Protein AF-A0A212RVH3-F1 (afdb_monomer_lite)

Structure (mmCIF, N/CA/C/O backbone):
data_AF-A0A212RVH3-F1
#
_entry.id   AF-A0A212RVH3-F1
#
loop_
_atom_site.group_PDB
_atom_site.id
_atom_site.type_symbol
_atom_site.label_atom_id
_atom_site.label_alt_id
_atom_site.label_comp_id
_atom_site.label_asym_id
_atom_site.label_entity_id
_atom_site.label_seq_id
_atom_site.pdbx_PDB_ins_code
_atom_site.Cartn_x
_atom_site.Cartn_y
_atom_site.Cartn_z
_atom_site.occupancy
_atom_site.B_iso_or_equiv
_atom_site.auth_seq_id
_atom_site.auth_comp_id
_atom_site.auth_asym_id
_atom_site.auth_atom_id
_atom_site.pdbx_PDB_model_num
ATOM 1 N N . MET A 1 1 ? 30.593 -11.093 -38.825 1.00 57.09 1 MET A N 1
ATOM 2 C CA . 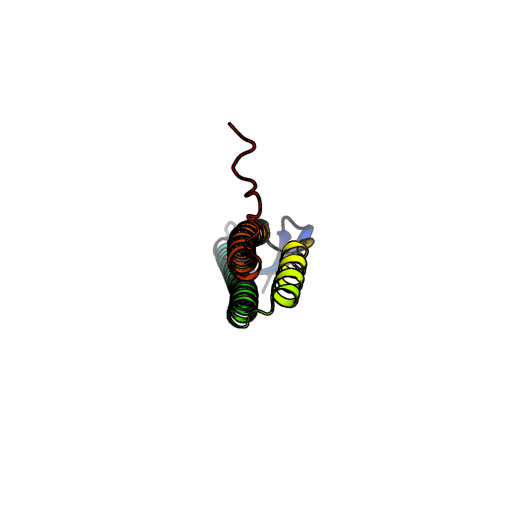MET A 1 1 ? 31.277 -11.050 -37.513 1.00 57.09 1 MET A CA 1
ATOM 3 C C . MET A 1 1 ? 30.392 -10.267 -36.543 1.00 57.09 1 MET A C 1
ATOM 5 O O . MET A 1 1 ? 30.009 -9.159 -36.891 1.00 57.09 1 MET A O 1
ATOM 9 N N . LEU A 1 2 ? 29.979 -10.844 -35.408 1.00 55.56 2 LEU A N 1
ATOM 10 C CA . LEU A 1 2 ? 29.212 -10.133 -34.368 1.00 55.56 2 LEU A CA 1
ATOM 11 C C . LEU A 1 2 ? 30.190 -9.314 -33.517 1.00 55.56 2 LEU A C 1
ATOM 13 O O . LEU A 1 2 ? 31.083 -9.888 -32.895 1.00 55.56 2 LEU A O 1
ATOM 17 N N . GLN A 1 3 ? 30.050 -7.990 -33.517 1.00 61.84 3 GLN A N 1
ATOM 18 C CA . GLN A 1 3 ? 30.810 -7.106 -32.630 1.00 61.84 3 GLN A CA 1
ATOM 19 C C . GLN A 1 3 ? 29.958 -6.786 -31.394 1.00 61.84 3 GLN A C 1
ATOM 21 O O . GLN A 1 3 ? 28.735 -6.911 -31.423 1.00 61.84 3 GLN A O 1
ATOM 26 N N . HIS A 1 4 ? 30.599 -6.427 -30.283 1.00 61.25 4 HIS A N 1
ATOM 27 C CA . HIS A 1 4 ? 29.904 -6.081 -29.043 1.00 61.25 4 HIS A CA 1
ATOM 28 C C . HIS A 1 4 ? 30.168 -4.618 -28.708 1.00 61.25 4 HIS A C 1
ATOM 30 O O . HIS A 1 4 ? 31.311 -4.170 -28.792 1.00 61.25 4 HIS A O 1
ATOM 36 N N . VAL A 1 5 ? 29.119 -3.896 -28.320 1.00 63.97 5 VAL A N 1
ATOM 37 C CA . VAL A 1 5 ? 29.215 -2.535 -27.784 1.00 63.97 5 VAL A CA 1
ATOM 38 C C . VAL A 1 5 ? 29.050 -2.619 -26.271 1.00 63.97 5 VAL A C 1
ATOM 40 O O . VAL A 1 5 ? 28.173 -3.331 -25.779 1.00 63.97 5 VAL A O 1
ATOM 43 N N . PHE A 1 6 ? 29.912 -1.917 -25.541 1.00 63.47 6 PHE A N 1
ATOM 44 C CA . PHE A 1 6 ? 29.831 -1.797 -24.090 1.00 63.47 6 PHE A CA 1
ATOM 45 C C . PHE A 1 6 ? 29.254 -0.426 -23.751 1.00 63.47 6 PHE A C 1
ATOM 47 O O . PHE A 1 6 ? 29.796 0.591 -24.181 1.00 63.47 6 PHE A O 1
ATOM 54 N N . LEU A 1 7 ? 28.156 -0.400 -23.000 1.00 66.88 7 LEU A N 1
ATOM 55 C CA . LEU A 1 7 ? 27.551 0.834 -22.502 1.00 66.88 7 LEU A CA 1
ATOM 56 C C . LEU A 1 7 ? 27.539 0.814 -20.983 1.00 66.88 7 LEU A C 1
ATOM 58 O O . LEU A 1 7 ? 27.083 -0.147 -20.369 1.00 66.88 7 LEU A O 1
ATOM 62 N N . THR A 1 8 ? 28.013 1.894 -20.381 1.00 54.62 8 THR A N 1
ATOM 63 C CA . THR A 1 8 ? 27.841 2.165 -18.957 1.00 54.62 8 THR A CA 1
ATOM 64 C C . THR A 1 8 ? 26.453 2.751 -18.731 1.00 54.62 8 THR A C 1
ATOM 66 O O . THR A 1 8 ? 26.141 3.851 -19.186 1.00 54.62 8 THR A O 1
ATOM 69 N N . GLU A 1 9 ? 25.597 2.016 -18.028 1.00 59.12 9 GLU A N 1
ATOM 70 C CA . GLU A 1 9 ? 24.309 2.535 -17.575 1.00 59.12 9 GLU A CA 1
ATOM 71 C C . GLU A 1 9 ? 24.510 3.528 -16.415 1.00 59.12 9 GLU A C 1
ATOM 73 O O . GLU A 1 9 ? 25.526 3.495 -15.718 1.00 59.12 9 GLU A O 1
ATOM 78 N N . ARG A 1 10 ? 23.518 4.394 -16.145 1.00 51.88 10 ARG A N 1
ATOM 79 C CA . ARG A 1 10 ? 23.564 5.379 -15.037 1.00 51.88 10 ARG A CA 1
ATOM 80 C C . ARG A 1 10 ? 23.833 4.761 -13.654 1.00 51.88 10 ARG A C 1
ATOM 82 O O . ARG A 1 10 ? 24.252 5.476 -12.755 1.00 51.88 10 ARG A O 1
ATOM 89 N N . ALA A 1 11 ? 23.611 3.457 -13.491 1.00 51.94 11 ALA A N 1
ATOM 90 C CA . ALA A 1 11 ? 23.893 2.703 -12.271 1.00 51.94 11 ALA A CA 1
ATOM 91 C C . ALA A 1 11 ? 25.327 2.125 -12.205 1.00 51.94 11 ALA A C 1
ATOM 93 O O . ALA A 1 11 ? 25.600 1.272 -11.366 1.00 51.94 11 ALA A O 1
ATOM 94 N N . GLY A 1 12 ? 26.230 2.505 -13.118 1.00 50.00 12 GLY A N 1
ATOM 95 C CA . GLY A 1 12 ? 27.613 2.006 -13.166 1.00 50.00 12 GLY A CA 1
ATOM 96 C C . GLY A 1 12 ? 27.761 0.575 -13.700 1.00 50.00 12 GLY A C 1
ATOM 97 O O . GLY A 1 12 ? 28.876 0.072 -13.816 1.00 50.00 12 GLY A O 1
ATOM 98 N N . LYS A 1 13 ? 26.655 -0.087 -14.063 1.00 56.12 13 LYS A N 1
ATOM 99 C CA . LYS A 1 13 ? 26.665 -1.416 -14.685 1.00 56.12 13 LYS A CA 1
ATOM 100 C C . LYS A 1 13 ? 27.057 -1.300 -16.160 1.00 56.12 13 LYS A C 1
ATOM 102 O O . LYS A 1 13 ? 26.492 -0.489 -16.892 1.00 56.12 13 LYS A O 1
ATOM 107 N N . VAL A 1 14 ? 28.019 -2.117 -16.591 1.00 58.31 14 VAL A N 1
ATOM 108 C CA . VAL A 1 14 ? 28.428 -2.218 -17.999 1.00 58.31 14 VAL A CA 1
ATOM 109 C C . VAL A 1 14 ? 27.562 -3.271 -18.688 1.00 58.31 14 VAL A C 1
ATOM 111 O O . VAL A 1 14 ? 27.674 -4.460 -18.392 1.00 58.31 14 VAL A O 1
ATOM 114 N N . ALA A 1 15 ? 26.706 -2.844 -19.612 1.00 63.44 15 ALA A N 1
ATOM 115 C CA . ALA A 1 15 ? 25.896 -3.730 -20.438 1.00 63.44 15 ALA A CA 1
ATOM 116 C C . ALA A 1 15 ? 26.651 -4.098 -21.723 1.00 63.44 15 ALA A C 1
ATOM 118 O O . ALA A 1 15 ? 27.179 -3.227 -22.421 1.00 63.44 15 ALA A O 1
ATOM 119 N N . ARG A 1 16 ? 26.696 -5.397 -22.042 1.00 69.56 16 ARG A N 1
ATOM 120 C CA . ARG A 1 16 ? 27.276 -5.925 -23.283 1.00 69.56 16 ARG A CA 1
ATOM 121 C C . ARG A 1 16 ? 26.162 -6.160 -24.295 1.00 69.56 16 ARG A C 1
ATOM 123 O O . ARG A 1 16 ? 25.341 -7.052 -24.105 1.00 69.56 16 ARG A O 1
ATOM 130 N N . ILE A 1 17 ? 26.169 -5.399 -25.383 1.00 67.69 17 ILE A N 1
ATOM 131 C CA . ILE A 1 17 ? 25.107 -5.439 -26.390 1.00 67.69 17 ILE A CA 1
ATOM 132 C C . ILE A 1 17 ? 25.670 -6.038 -27.681 1.00 67.69 17 ILE A C 1
ATOM 134 O O . ILE A 1 17 ? 26.636 -5.496 -28.232 1.00 67.69 17 ILE A O 1
ATOM 138 N N . PRO A 1 18 ? 25.122 -7.162 -28.173 1.00 62.59 18 PRO A N 1
ATOM 139 C CA . PRO A 1 18 ? 25.506 -7.702 -29.469 1.00 62.59 18 PRO A CA 1
A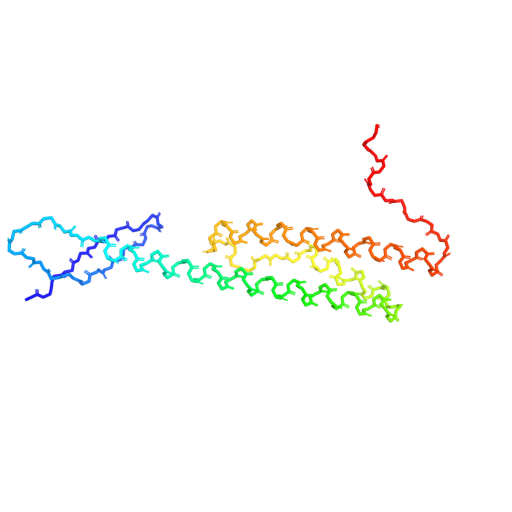TOM 140 C C . PRO A 1 18 ? 25.001 -6.773 -30.583 1.00 62.59 18 PRO A C 1
ATOM 142 O O . PRO A 1 18 ? 23.812 -6.474 -30.655 1.00 62.59 18 PRO A O 1
ATOM 145 N N . TYR A 1 19 ? 25.896 -6.321 -31.464 1.00 64.69 19 TYR A N 1
ATOM 146 C CA . TYR A 1 19 ? 25.571 -5.401 -32.557 1.00 64.69 19 TYR A CA 1
ATOM 147 C C . TYR A 1 19 ? 26.179 -5.876 -33.885 1.00 64.69 19 TYR A C 1
ATOM 149 O O . TYR A 1 19 ? 27.320 -6.347 -33.951 1.00 64.69 19 TYR A O 1
ATOM 157 N N . LYS A 1 20 ? 25.415 -5.752 -34.977 1.00 59.41 20 LYS A N 1
ATOM 158 C CA . LYS A 1 20 ? 25.898 -5.993 -36.346 1.00 59.41 20 LYS A CA 1
ATOM 159 C C . LYS A 1 20 ? 26.117 -4.640 -37.022 1.00 59.41 20 LYS A C 1
ATOM 161 O O . LYS A 1 20 ? 25.157 -3.937 -37.310 1.00 59.41 20 LYS A O 1
ATOM 166 N N . ARG A 1 21 ? 27.381 -4.272 -37.251 1.00 57.66 21 ARG A N 1
ATOM 167 C CA . ARG A 1 21 ? 27.759 -2.965 -37.809 1.00 57.66 21 ARG A CA 1
ATOM 168 C C . ARG A 1 21 ? 27.555 -2.917 -39.337 1.00 57.66 21 ARG A C 1
ATOM 170 O O . ARG A 1 21 ? 28.063 -3.817 -40.009 1.00 57.66 21 ARG A O 1
ATOM 177 N N . PRO A 1 22 ? 26.891 -1.888 -39.898 1.00 58.25 22 PRO A N 1
ATOM 178 C CA . PRO A 1 22 ? 27.001 -1.551 -41.320 1.00 58.25 22 PRO A CA 1
ATOM 179 C C . PRO A 1 22 ? 28.387 -0.961 -41.637 1.00 58.25 22 PRO A C 1
ATOM 181 O O . PRO A 1 22 ? 29.024 -0.380 -40.760 1.00 58.25 22 PRO A O 1
ATOM 184 N N . ALA A 1 23 ? 28.858 -1.109 -42.880 1.00 56.97 23 ALA A N 1
ATOM 185 C CA . ALA A 1 23 ? 30.221 -0.743 -43.295 1.00 56.97 23 ALA A CA 1
ATOM 186 C C . ALA A 1 23 ? 30.574 0.740 -43.056 1.00 56.97 23 ALA A C 1
ATOM 188 O O . ALA A 1 23 ? 31.718 1.051 -42.739 1.00 56.97 23 ALA A O 1
ATOM 189 N N . GLU A 1 24 ? 29.586 1.632 -43.096 1.00 63.19 24 GLU A N 1
ATOM 190 C CA . GLU A 1 24 ? 29.712 3.045 -42.741 1.00 63.19 24 GLU A CA 1
ATOM 191 C C . GLU A 1 24 ? 28.422 3.475 -42.033 1.00 63.19 24 GLU A C 1
ATOM 193 O O . GLU A 1 24 ? 27.347 3.270 -42.592 1.00 63.19 24 GLU A O 1
ATOM 198 N N . SER A 1 25 ? 28.512 3.987 -40.794 1.00 58.12 25 SER A N 1
ATOM 199 C CA . SER A 1 25 ? 27.534 4.866 -40.099 1.00 58.12 25 SER A CA 1
ATOM 200 C C . SER A 1 25 ? 27.560 4.729 -38.565 1.00 58.12 25 SER A C 1
ATOM 202 O O . SER A 1 25 ? 28.122 3.791 -37.989 1.00 58.12 25 SER A O 1
ATOM 204 N N . VAL A 1 26 ? 26.974 5.748 -37.924 1.00 60.84 26 VAL A N 1
ATOM 205 C CA . VAL A 1 26 ? 26.673 5.897 -36.493 1.00 60.84 26 VAL A CA 1
ATOM 206 C C . VAL A 1 26 ? 25.945 4.660 -35.949 1.00 60.84 26 VAL A C 1
ATOM 208 O O . VAL A 1 26 ? 25.079 4.098 -36.611 1.00 60.84 26 VAL A O 1
ATOM 211 N N . ILE A 1 27 ? 26.293 4.233 -34.733 1.00 64.38 27 ILE A N 1
ATOM 212 C CA . ILE A 1 27 ? 25.618 3.122 -34.049 1.00 64.38 27 ILE A CA 1
ATOM 213 C C . ILE A 1 27 ? 24.238 3.607 -33.589 1.00 64.38 27 ILE A C 1
ATOM 215 O O . ILE A 1 27 ? 24.153 4.441 -32.688 1.00 64.38 27 ILE A O 1
ATOM 219 N N . ASP A 1 28 ? 23.170 3.077 -34.183 1.00 68.94 28 ASP A N 1
ATOM 220 C CA . ASP A 1 28 ? 21.803 3.345 -33.737 1.00 68.94 28 ASP A CA 1
ATOM 221 C C . ASP A 1 28 ? 21.403 2.362 -32.624 1.00 68.94 28 ASP A C 1
ATOM 223 O O . ASP A 1 28 ? 21.249 1.159 -32.841 1.00 68.94 28 ASP A O 1
ATOM 227 N N . LEU A 1 29 ? 21.268 2.888 -31.405 1.00 73.38 29 LEU A N 1
ATOM 228 C CA . LEU A 1 29 ? 20.868 2.151 -30.201 1.00 73.38 29 LEU A CA 1
ATOM 229 C C . LEU A 1 29 ? 19.415 2.442 -29.792 1.00 73.38 29 LEU A C 1
ATOM 231 O O . LEU A 1 29 ? 18.990 2.037 -28.708 1.00 73.38 29 LEU A O 1
ATOM 235 N N . SER A 1 30 ? 18.654 3.160 -30.622 1.00 76.75 30 SER A N 1
ATOM 236 C CA . SER A 1 30 ? 17.276 3.567 -30.323 1.00 76.75 30 SER A CA 1
ATOM 237 C C . SER A 1 30 ? 16.374 2.368 -30.024 1.00 76.75 30 SER A C 1
ATOM 239 O O . SER A 1 30 ? 15.641 2.384 -29.034 1.00 76.75 30 SER A O 1
ATOM 241 N N . ALA A 1 31 ? 16.484 1.298 -30.815 1.00 76.31 31 ALA A N 1
ATOM 242 C CA . ALA A 1 31 ? 15.737 0.060 -30.621 1.00 76.31 31 ALA A CA 1
ATOM 243 C C . ALA A 1 31 ? 16.067 -0.612 -29.275 1.00 76.31 31 ALA A C 1
ATOM 245 O O . ALA A 1 31 ? 15.153 -0.950 -28.526 1.00 76.31 31 ALA A O 1
ATOM 246 N N . TYR A 1 32 ? 17.356 -0.714 -28.923 1.00 74.62 32 TYR A N 1
ATOM 247 C CA . TYR A 1 32 ? 17.802 -1.282 -27.643 1.00 74.62 32 TYR A CA 1
ATOM 248 C C . TYR A 1 32 ? 17.254 -0.489 -26.451 1.00 74.62 32 TYR A C 1
ATOM 250 O O . TYR A 1 32 ? 16.685 -1.059 -25.520 1.00 74.62 32 TYR A O 1
ATOM 258 N N . TRP A 1 33 ? 17.375 0.842 -26.484 1.00 77.69 33 TRP A N 1
ATOM 259 C CA . TRP A 1 33 ? 16.867 1.683 -25.401 1.00 77.69 33 TRP A CA 1
ATOM 260 C C . TRP A 1 33 ? 15.344 1.665 -25.312 1.00 77.69 33 TRP A C 1
ATOM 262 O O . TRP A 1 33 ? 14.809 1.699 -24.206 1.00 77.69 33 TRP A O 1
ATOM 272 N N . THR A 1 34 ? 14.650 1.572 -26.445 1.00 80.31 34 THR A N 1
ATOM 273 C CA . THR A 1 34 ? 13.186 1.478 -26.490 1.00 80.31 34 THR A CA 1
ATOM 274 C C . THR A 1 34 ? 12.707 0.167 -25.871 1.00 80.31 34 THR A C 1
ATOM 276 O O . THR A 1 34 ? 11.813 0.179 -25.024 1.00 80.31 34 THR A O 1
ATOM 279 N N . GLU A 1 35 ? 13.331 -0.958 -26.227 1.00 79.31 35 GLU A N 1
ATOM 280 C CA . GLU A 1 35 ? 13.033 -2.263 -25.635 1.00 79.31 35 GLU A CA 1
ATOM 281 C C . GLU A 1 35 ? 13.312 -2.267 -24.126 1.00 79.31 35 GLU A C 1
ATOM 283 O O . GLU A 1 35 ? 12.448 -2.653 -23.332 1.00 79.31 35 GLU A O 1
ATOM 288 N N . ARG A 1 36 ? 14.468 -1.734 -23.712 1.00 79.69 36 ARG A N 1
ATOM 289 C CA . ARG A 1 36 ? 14.849 -1.651 -22.298 1.00 79.69 36 ARG A CA 1
ATOM 290 C C . ARG A 1 36 ? 13.913 -0.749 -21.494 1.00 79.69 36 ARG A C 1
ATOM 292 O O . ARG A 1 36 ? 13.506 -1.104 -20.390 1.00 79.69 36 ARG A O 1
ATOM 299 N N . GLN A 1 37 ? 13.518 0.402 -22.040 1.00 80.31 37 GLN A N 1
ATOM 300 C CA . GLN A 1 37 ? 12.519 1.271 -21.412 1.00 80.31 37 GLN A CA 1
ATOM 301 C C . GLN A 1 37 ? 11.159 0.578 -21.297 1.00 80.31 37 GLN A C 1
ATOM 303 O O . GLN A 1 37 ? 10.493 0.715 -20.269 1.00 80.31 37 GLN A O 1
ATOM 308 N N . ALA A 1 38 ? 10.741 -0.177 -22.316 1.00 83.56 38 ALA A N 1
ATOM 309 C CA . ALA A 1 38 ? 9.495 -0.933 -22.279 1.00 83.56 38 ALA A CA 1
ATOM 310 C C . ALA A 1 38 ? 9.521 -2.034 -21.206 1.00 83.56 38 ALA A C 1
ATOM 312 O O . ALA A 1 38 ? 8.508 -2.267 -20.547 1.00 83.56 38 ALA A O 1
ATOM 313 N N . GLU A 1 39 ? 10.660 -2.697 -21.009 1.00 83.81 39 GLU A N 1
ATOM 314 C CA . GLU A 1 39 ? 10.859 -3.677 -19.939 1.00 83.81 39 GLU A CA 1
ATOM 315 C C . GLU A 1 39 ? 10.779 -3.024 -18.553 1.00 83.81 39 GLU A C 1
ATOM 317 O O . GLU A 1 39 ? 9.990 -3.459 -17.716 1.00 83.81 39 GLU A O 1
ATOM 322 N N . VAL A 1 40 ? 11.502 -1.919 -18.331 1.00 82.88 40 VAL A N 1
ATOM 323 C CA . VAL A 1 40 ? 11.455 -1.174 -17.060 1.00 82.88 40 VAL A CA 1
ATOM 324 C C . VAL A 1 40 ? 10.030 -0.711 -16.748 1.00 82.88 40 VAL A C 1
ATOM 326 O O . VAL A 1 40 ? 9.568 -0.875 -15.621 1.00 82.88 40 VAL A O 1
ATOM 329 N N . ARG A 1 41 ? 9.296 -0.188 -17.741 1.00 85.31 41 ARG A N 1
ATOM 330 C CA . ARG A 1 41 ? 7.887 0.209 -17.574 1.00 85.31 41 ARG A CA 1
ATOM 331 C C . ARG A 1 41 ? 7.000 -0.968 -17.173 1.00 85.31 41 ARG A C 1
ATOM 333 O O . ARG A 1 41 ? 6.173 -0.806 -16.281 1.00 85.31 41 ARG A O 1
ATOM 340 N N . ARG A 1 42 ? 7.182 -2.141 -17.790 1.00 87.94 42 ARG A N 1
ATOM 3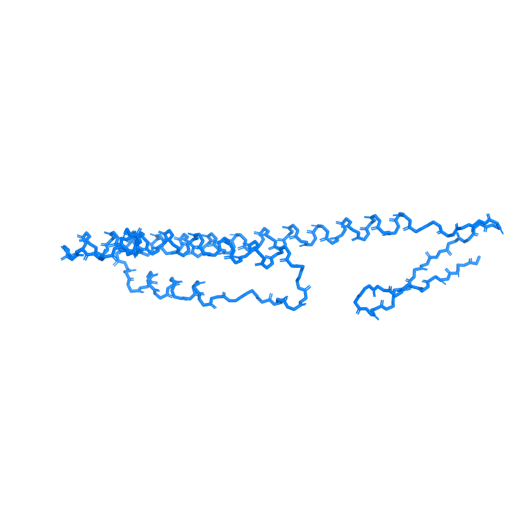41 C CA . ARG A 1 42 ? 6.441 -3.364 -17.436 1.00 87.94 42 ARG A CA 1
ATOM 342 C C . ARG A 1 42 ? 6.723 -3.797 -15.997 1.00 87.94 42 ARG A C 1
ATOM 344 O O . ARG A 1 42 ? 5.779 -4.085 -15.268 1.00 87.94 42 ARG A O 1
ATOM 351 N N . THR A 1 43 ? 7.985 -3.787 -15.575 1.00 86.69 43 THR A N 1
ATOM 352 C CA . THR A 1 43 ? 8.373 -4.127 -14.196 1.00 86.69 43 THR A CA 1
ATOM 353 C C . THR A 1 43 ? 7.801 -3.134 -13.188 1.00 86.69 43 THR A C 1
ATOM 355 O O . THR A 1 43 ? 7.227 -3.540 -12.184 1.00 86.69 43 THR A O 1
ATOM 358 N N . VAL A 1 44 ? 7.885 -1.830 -13.470 1.00 86.38 44 VAL A N 1
ATOM 359 C CA . VAL A 1 44 ? 7.299 -0.786 -12.615 1.00 86.38 44 VAL A CA 1
ATOM 360 C C . VAL A 1 44 ? 5.786 -0.957 -12.492 1.00 86.38 44 VAL A C 1
ATOM 362 O O . VAL A 1 44 ? 5.267 -0.921 -11.380 1.00 86.38 44 VAL A O 1
ATOM 365 N N . ALA A 1 45 ? 5.084 -1.172 -13.607 1.00 86.81 45 ALA A N 1
ATOM 366 C CA . ALA A 1 45 ? 3.637 -1.361 -13.603 1.00 86.81 45 ALA A CA 1
ATOM 367 C C . ALA A 1 45 ? 3.222 -2.596 -12.791 1.00 86.81 45 ALA A C 1
ATOM 369 O O . ALA A 1 45 ? 2.287 -2.511 -11.998 1.00 86.81 45 ALA A O 1
ATOM 370 N N . ARG A 1 46 ? 3.948 -3.713 -12.940 1.00 89.12 46 ARG A N 1
ATOM 371 C CA . ARG A 1 46 ? 3.720 -4.927 -12.148 1.00 89.12 46 ARG A CA 1
ATOM 372 C C . ARG A 1 46 ? 3.922 -4.667 -10.659 1.00 89.12 46 ARG A C 1
ATOM 374 O O . ARG A 1 46 ? 3.020 -4.936 -9.883 1.00 89.12 46 ARG A O 1
ATOM 381 N N . ASN A 1 47 ? 5.045 -4.062 -10.276 1.00 87.50 47 ASN A N 1
ATOM 382 C CA . ASN A 1 47 ? 5.319 -3.771 -8.869 1.00 87.50 47 ASN A CA 1
ATOM 383 C C . ASN A 1 47 ? 4.243 -2.865 -8.258 1.00 87.50 47 ASN A C 1
ATOM 385 O O . ASN A 1 47 ? 3.805 -3.110 -7.142 1.00 87.50 47 ASN A O 1
ATOM 389 N N . ILE A 1 48 ? 3.793 -1.836 -8.985 1.00 88.19 48 ILE A N 1
ATOM 390 C CA . ILE A 1 48 ? 2.694 -0.975 -8.524 1.00 88.19 48 ILE A CA 1
ATOM 391 C C . ILE A 1 48 ? 1.420 -1.799 -8.320 1.00 88.19 48 ILE A C 1
ATOM 393 O O . ILE A 1 48 ? 0.770 -1.655 -7.290 1.00 88.19 48 ILE A O 1
ATOM 397 N N . HIS A 1 49 ? 1.082 -2.674 -9.267 1.00 89.94 49 HIS A N 1
ATOM 398 C CA . HIS A 1 49 ? -0.102 -3.522 -9.172 1.00 89.94 49 HIS A CA 1
ATOM 399 C C . HIS A 1 49 ? -0.051 -4.489 -7.979 1.00 89.94 49 HIS A C 1
ATOM 401 O O . HIS A 1 49 ? -1.019 -4.576 -7.221 1.00 89.94 49 HIS A O 1
ATOM 407 N N . ASP A 1 50 ? 1.077 -5.169 -7.777 1.00 87.81 50 ASP A N 1
ATOM 408 C CA . ASP A 1 50 ? 1.259 -6.133 -6.688 1.00 87.81 50 ASP A CA 1
ATOM 409 C C . ASP A 1 50 ? 1.168 -5.435 -5.323 1.00 87.81 50 ASP A C 1
ATOM 411 O O . ASP A 1 50 ? 0.458 -5.889 -4.426 1.00 87.81 50 ASP A O 1
ATOM 415 N N . ILE A 1 51 ? 1.815 -4.271 -5.192 1.00 86.50 51 ILE A N 1
ATOM 416 C CA . ILE A 1 51 ? 1.732 -3.423 -3.998 1.00 86.50 51 ILE A CA 1
ATOM 417 C C . ILE A 1 51 ? 0.292 -2.994 -3.728 1.00 86.50 51 ILE A C 1
ATOM 419 O O . ILE A 1 51 ? -0.174 -3.096 -2.596 1.00 86.50 51 ILE A O 1
ATOM 423 N N . SER A 1 52 ? -0.410 -2.489 -4.746 1.00 88.00 52 SER A N 1
ATOM 424 C CA . SER A 1 52 ? -1.803 -2.072 -4.594 1.00 88.00 52 SER A CA 1
ATOM 425 C C . SER A 1 52 ? -2.667 -3.234 -4.118 1.00 88.00 52 SER A C 1
ATOM 427 O O . SER A 1 52 ? -3.418 -3.068 -3.166 1.00 88.00 52 SER A O 1
ATOM 429 N N . THR A 1 53 ? -2.504 -4.418 -4.707 1.00 90.88 53 THR A N 1
ATOM 430 C CA . THR A 1 53 ? -3.260 -5.618 -4.324 1.00 90.88 53 THR A CA 1
ATOM 431 C C . THR A 1 53 ? -2.991 -6.024 -2.874 1.00 90.88 53 THR A C 1
ATOM 433 O O . THR A 1 53 ? -3.930 -6.301 -2.128 1.00 90.88 53 THR A O 1
ATOM 436 N N . ALA A 1 54 ? -1.727 -6.007 -2.444 1.00 88.44 54 ALA A N 1
ATOM 437 C CA . ALA A 1 54 ? -1.361 -6.309 -1.063 1.00 88.44 54 ALA A CA 1
ATOM 438 C C . ALA A 1 54 ? -1.983 -5.308 -0.075 1.00 88.44 54 ALA A C 1
ATOM 440 O O . ALA A 1 54 ? -2.594 -5.713 0.911 1.00 88.44 54 ALA A O 1
ATOM 441 N N . LEU A 1 55 ? -1.897 -4.007 -0.375 1.00 91.06 55 LEU A N 1
ATOM 442 C CA . LEU A 1 55 ? -2.476 -2.956 0.462 1.00 91.06 55 LEU A CA 1
ATOM 443 C C . LEU A 1 55 ? -4.011 -3.052 0.550 1.00 91.06 55 LEU A C 1
ATOM 445 O O . LEU A 1 55 ? -4.563 -2.879 1.637 1.00 91.06 55 LEU A O 1
ATOM 449 N N . GLU A 1 56 ? -4.704 -3.347 -0.556 1.00 92.44 56 GLU A N 1
ATOM 450 C CA . GLU A 1 56 ? -6.158 -3.576 -0.535 1.00 92.44 56 GLU A CA 1
ATOM 451 C C . GLU A 1 56 ? -6.525 -4.826 0.273 1.00 92.44 56 GLU A C 1
ATOM 453 O O . GLU A 1 56 ? -7.497 -4.810 1.020 1.00 92.44 56 GLU A O 1
ATOM 458 N N . THR A 1 57 ? -5.719 -5.887 0.201 1.00 92.12 57 THR A N 1
ATOM 459 C CA . THR A 1 57 ? -5.958 -7.102 0.994 1.00 92.12 57 THR A CA 1
ATOM 460 C C . THR A 1 57 ? -5.888 -6.801 2.493 1.00 92.12 57 THR A C 1
ATOM 462 O O . THR A 1 57 ? -6.761 -7.222 3.252 1.00 92.12 57 THR A O 1
ATOM 465 N N . THR A 1 58 ? -4.896 -6.019 2.934 1.00 91.06 58 THR A N 1
ATOM 466 C CA . THR A 1 58 ? -4.801 -5.579 4.336 1.00 91.06 58 THR A CA 1
ATOM 467 C C . THR A 1 58 ? -5.978 -4.683 4.730 1.00 91.06 58 THR A C 1
ATOM 469 O O . THR A 1 58 ? -6.541 -4.848 5.811 1.00 91.06 58 THR A O 1
ATOM 472 N N . ARG A 1 59 ? -6.401 -3.766 3.848 1.00 94.44 59 ARG A N 1
ATOM 473 C CA . ARG A 1 59 ? -7.593 -2.925 4.057 1.00 94.44 59 ARG A CA 1
ATOM 474 C C . ARG A 1 59 ? -8.848 -3.771 4.279 1.00 94.44 59 ARG A C 1
ATOM 476 O O . ARG A 1 59 ? -9.608 -3.512 5.211 1.00 94.44 59 ARG A O 1
ATOM 483 N N . ASP A 1 60 ? -9.063 -4.785 3.449 1.00 94.94 60 ASP A N 1
ATOM 484 C CA . ASP A 1 60 ? -10.231 -5.661 3.547 1.00 94.94 60 ASP A CA 1
ATOM 485 C C . ASP A 1 60 ? -10.184 -6.555 4.794 1.00 94.94 60 ASP A C 1
ATOM 487 O O . ASP A 1 60 ? -11.220 -6.784 5.426 1.00 94.94 60 ASP A O 1
ATOM 491 N N . ALA A 1 61 ? -8.993 -6.988 5.218 1.00 92.50 61 ALA A N 1
ATOM 492 C CA . ALA A 1 61 ? -8.810 -7.697 6.482 1.00 92.50 61 ALA A CA 1
ATOM 493 C C . ALA A 1 61 ? -9.215 -6.827 7.686 1.00 92.50 61 ALA A C 1
ATOM 495 O O . ALA A 1 61 ? -10.004 -7.272 8.520 1.00 92.50 61 ALA A O 1
ATOM 496 N N . ILE A 1 62 ? -8.766 -5.565 7.733 1.00 93.69 62 ILE A N 1
ATOM 497 C CA . ILE A 1 62 ? -9.146 -4.614 8.793 1.00 93.69 62 ILE A CA 1
ATOM 498 C C . ILE A 1 62 ? -10.662 -4.390 8.795 1.00 93.69 62 ILE A C 1
ATOM 500 O O . ILE A 1 62 ? -11.304 -4.456 9.842 1.00 93.69 62 ILE A O 1
ATOM 504 N N . ARG A 1 63 ? -11.270 -4.179 7.622 1.00 95.12 63 ARG A N 1
ATOM 505 C CA . ARG A 1 63 ? -12.729 -4.023 7.498 1.00 95.12 63 ARG A CA 1
ATOM 506 C C . ARG A 1 63 ? -13.492 -5.234 8.017 1.00 95.12 63 ARG A C 1
ATOM 508 O O . ARG A 1 63 ? -14.508 -5.071 8.689 1.00 95.12 63 ARG A O 1
ATOM 515 N N . THR A 1 64 ? -13.000 -6.429 7.714 1.00 96.12 64 THR A N 1
ATOM 516 C CA . THR A 1 64 ? -13.595 -7.686 8.172 1.00 96.12 64 THR A CA 1
ATOM 517 C C . THR A 1 64 ? -13.495 -7.807 9.692 1.00 96.12 64 THR A C 1
ATOM 519 O O . THR A 1 64 ? -14.501 -8.082 10.343 1.00 96.12 64 THR A O 1
ATOM 522 N N . ALA A 1 65 ? -12.331 -7.509 10.278 1.00 93.69 65 ALA A N 1
ATOM 523 C CA . ALA A 1 65 ? -12.147 -7.489 11.730 1.00 93.69 65 ALA A CA 1
ATOM 524 C C . ALA A 1 65 ? -13.113 -6.502 12.414 1.00 93.69 65 ALA A C 1
ATOM 526 O O . ALA A 1 65 ? -13.840 -6.880 13.335 1.00 93.69 65 ALA A O 1
ATOM 527 N N . VAL A 1 66 ? -13.231 -5.276 11.889 1.00 94.44 66 VAL A N 1
ATOM 528 C CA . VAL A 1 66 ? -14.192 -4.276 12.385 1.00 94.44 66 VAL A CA 1
ATOM 529 C C . VAL A 1 66 ? -15.638 -4.775 12.281 1.00 94.44 66 VAL A C 1
ATOM 531 O O . VAL A 1 66 ? -16.399 -4.647 13.241 1.00 94.44 66 VAL A O 1
ATOM 534 N N . ALA A 1 67 ? -16.028 -5.385 11.157 1.00 93.62 67 ALA A N 1
ATOM 535 C CA . ALA A 1 67 ? -17.376 -5.930 10.971 1.00 93.62 67 ALA A CA 1
ATOM 536 C C . ALA A 1 67 ? -17.708 -7.042 11.983 1.00 93.62 67 ALA A C 1
ATOM 538 O O . ALA A 1 67 ? -18.851 -7.153 12.432 1.00 93.62 67 ALA A O 1
ATOM 539 N N . HIS A 1 68 ? -16.705 -7.823 12.388 1.00 95.19 68 HIS A N 1
ATOM 540 C CA . HIS A 1 68 ? -16.819 -8.851 13.423 1.00 95.19 68 HIS A CA 1
ATOM 541 C C . HIS A 1 68 ? -16.604 -8.332 14.854 1.00 95.19 68 HIS A C 1
ATOM 543 O O . HIS A 1 68 ? -16.644 -9.128 15.789 1.00 95.19 68 HIS A O 1
ATOM 549 N N . ARG A 1 69 ? -16.454 -7.012 15.046 1.00 91.75 69 ARG A N 1
ATOM 550 C CA . ARG A 1 69 ? -16.206 -6.351 16.345 1.00 91.75 69 ARG A CA 1
ATOM 551 C C . ARG A 1 69 ? -14.895 -6.769 17.023 1.00 91.75 69 ARG A C 1
ATOM 553 O O . ARG A 1 69 ? -14.769 -6.681 18.242 1.00 91.75 69 ARG A O 1
ATOM 560 N N . LEU A 1 70 ? -13.925 -7.188 16.221 1.00 94.62 70 LEU A N 1
ATOM 561 C CA . LEU A 1 70 ? -12.563 -7.528 16.620 1.00 94.62 70 LEU A CA 1
ATOM 562 C C . LEU A 1 70 ? -11.690 -6.269 16.505 1.00 94.62 70 LEU A C 1
ATOM 564 O O . LEU A 1 70 ? -10.965 -6.078 15.528 1.00 94.62 70 LEU A O 1
ATOM 568 N N . LEU A 1 71 ? -11.883 -5.321 17.432 1.00 91.38 71 LEU A N 1
ATOM 569 C CA . LEU A 1 71 ? -11.241 -4.001 17.357 1.00 91.38 71 LEU A CA 1
ATOM 570 C C . LEU A 1 71 ? -9.746 -4.038 17.689 1.00 91.38 71 LEU A C 1
ATOM 572 O O . LEU A 1 71 ? -8.998 -3.249 17.119 1.00 91.38 71 LEU A O 1
ATOM 576 N N . GLU A 1 72 ? -9.316 -4.931 18.579 1.00 91.38 72 GLU A N 1
ATOM 577 C CA . GLU A 1 72 ? -7.897 -5.084 18.925 1.00 91.38 72 GLU A CA 1
ATOM 578 C C . GLU A 1 72 ? -7.119 -5.613 17.717 1.00 91.38 72 GLU A C 1
ATOM 580 O O . GLU A 1 72 ? -6.140 -5.007 17.292 1.00 91.38 72 GLU A O 1
ATOM 585 N N . GLU A 1 73 ? -7.644 -6.641 17.053 1.00 92.06 73 GLU A N 1
ATOM 586 C CA . GLU A 1 73 ? -7.057 -7.215 15.844 1.00 92.06 73 GLU A CA 1
ATOM 587 C C . GLU A 1 73 ? -7.047 -6.218 14.677 1.00 92.06 73 GLU A C 1
ATOM 589 O O . GLU A 1 73 ? -6.101 -6.170 13.888 1.00 92.06 73 GLU A O 1
ATOM 594 N N . ALA A 1 74 ? -8.091 -5.390 14.564 1.00 92.75 74 ALA A N 1
ATOM 595 C CA . ALA A 1 74 ? -8.141 -4.320 13.575 1.00 92.75 74 ALA A CA 1
ATOM 596 C C . ALA A 1 74 ? -7.062 -3.250 13.827 1.00 92.75 74 ALA A C 1
ATOM 598 O O . ALA A 1 74 ? -6.469 -2.742 12.871 1.00 92.75 74 ALA A O 1
ATOM 599 N N . LEU A 1 75 ? -6.800 -2.909 15.094 1.00 92.44 75 LEU A N 1
ATOM 600 C CA . LEU A 1 75 ? -5.761 -1.955 15.486 1.00 92.44 75 LEU A CA 1
ATOM 601 C C . LEU A 1 75 ? -4.356 -2.512 15.259 1.00 92.44 75 LEU A C 1
ATOM 603 O O . LEU A 1 75 ? -3.523 -1.801 14.697 1.00 92.44 75 LEU A O 1
ATOM 607 N N . ASP A 1 76 ? -4.113 -3.772 15.615 1.00 92.38 76 ASP A N 1
ATOM 608 C CA . ASP A 1 76 ? -2.833 -4.443 15.372 1.00 92.38 76 ASP A CA 1
ATOM 609 C C . ASP A 1 76 ? -2.509 -4.471 13.872 1.00 92.38 76 ASP A C 1
ATOM 611 O O . ASP A 1 76 ? -1.419 -4.079 13.447 1.00 92.38 76 ASP A O 1
ATOM 615 N N . ALA A 1 77 ? -3.492 -4.834 13.041 1.00 92.06 77 ALA A N 1
ATOM 616 C CA . ALA A 1 77 ? -3.344 -4.824 11.589 1.00 92.06 77 ALA A CA 1
ATOM 617 C C . ALA A 1 77 ? -3.108 -3.407 11.027 1.00 92.06 77 ALA A C 1
ATOM 619 O O . ALA A 1 77 ? -2.330 -3.224 10.085 1.00 92.06 77 ALA A O 1
ATOM 620 N N . LEU A 1 78 ? -3.747 -2.380 11.600 1.00 93.69 78 LEU A N 1
ATOM 621 C CA . LEU A 1 78 ? -3.513 -0.985 11.221 1.00 93.69 78 LEU A CA 1
ATOM 622 C C . LEU A 1 78 ? -2.104 -0.508 11.611 1.00 93.69 78 LEU A C 1
ATOM 624 O O . LEU A 1 78 ? -1.457 0.223 10.849 1.00 93.69 78 LEU A O 1
ATOM 628 N N . GLU A 1 79 ? -1.614 -0.906 12.783 1.00 92.75 79 GLU A N 1
ATOM 629 C CA . GLU A 1 79 ? -0.261 -0.595 13.233 1.00 92.75 79 GLU A CA 1
ATOM 630 C C . GLU A 1 79 ? 0.783 -1.266 12.333 1.00 92.75 79 GLU A C 1
ATOM 632 O O . GLU A 1 79 ? 1.731 -0.607 11.884 1.00 92.75 79 GLU A O 1
ATOM 637 N N . GLU A 1 80 ? 0.576 -2.539 11.994 1.00 90.81 80 GLU A N 1
ATOM 638 C CA . GLU A 1 80 ? 1.423 -3.265 11.051 1.00 90.81 80 GLU A CA 1
ATOM 639 C C . GLU A 1 80 ? 1.434 -2.578 9.680 1.00 90.81 80 GLU A C 1
ATOM 641 O O . GLU A 1 80 ? 2.507 -2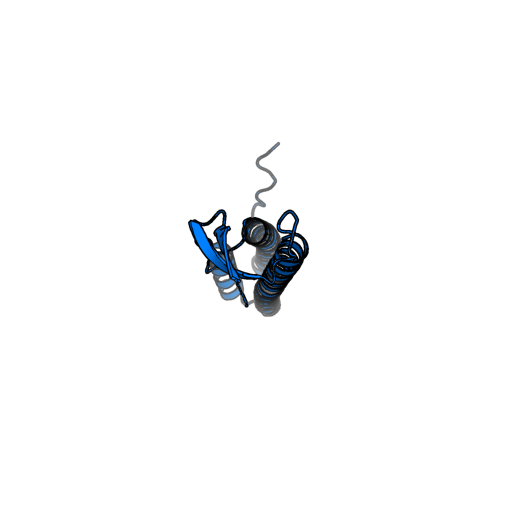.296 9.141 1.00 90.81 80 GLU A O 1
ATOM 646 N N . LEU A 1 81 ? 0.265 -2.203 9.148 1.00 90.31 81 LEU A N 1
ATOM 647 C CA . LEU A 1 81 ? 0.156 -1.472 7.884 1.00 90.31 81 LEU A CA 1
ATOM 648 C C . LEU A 1 81 ? 0.917 -0.138 7.919 1.00 90.31 81 LEU A C 1
ATOM 650 O O . LEU A 1 81 ? 1.573 0.237 6.945 1.00 90.31 81 LEU A O 1
ATOM 654 N N . THR A 1 82 ? 0.861 0.580 9.040 1.00 90.12 82 THR A N 1
ATOM 655 C CA . THR A 1 82 ? 1.548 1.868 9.217 1.00 90.12 82 THR A CA 1
ATOM 656 C C . THR A 1 82 ? 3.069 1.701 9.232 1.00 90.12 82 THR A C 1
ATOM 658 O O . THR A 1 82 ? 3.797 2.519 8.655 1.00 90.12 82 THR A O 1
ATOM 661 N N . ARG A 1 83 ? 3.556 0.621 9.855 1.00 88.38 83 ARG A N 1
ATOM 662 C CA . ARG A 1 83 ? 4.983 0.276 9.953 1.00 88.38 83 ARG A CA 1
ATOM 663 C C . ARG A 1 83 ? 5.513 -0.459 8.722 1.00 88.38 83 ARG A C 1
ATOM 665 O O . ARG A 1 83 ? 6.726 -0.473 8.519 1.00 88.38 83 ARG A O 1
ATOM 672 N N . CYS A 1 84 ? 4.636 -1.022 7.892 1.00 84.56 84 CYS A N 1
ATOM 673 C CA . CYS A 1 84 ? 4.993 -1.783 6.701 1.00 84.56 84 CYS A CA 1
ATOM 674 C C . CYS A 1 84 ? 5.920 -0.967 5.794 1.00 84.56 84 CYS A C 1
ATOM 676 O O . CYS A 1 84 ? 5.581 0.141 5.363 1.00 84.56 84 CYS A O 1
ATOM 678 N N . THR A 1 85 ? 7.099 -1.505 5.502 1.00 81.19 85 THR A N 1
ATOM 679 C CA . THR A 1 85 ? 8.068 -0.897 4.591 1.00 81.19 85 THR A CA 1
ATOM 680 C C . THR A 1 85 ? 8.038 -1.605 3.246 1.00 81.19 85 THR A C 1
ATOM 682 O O . THR A 1 85 ? 7.747 -2.794 3.139 1.00 81.19 85 THR A O 1
ATOM 685 N N . PHE A 1 86 ? 8.343 -0.861 2.186 1.00 77.69 86 PHE A N 1
ATOM 686 C CA . PHE A 1 86 ? 8.466 -1.452 0.864 1.00 77.69 86 PHE A CA 1
ATOM 687 C C . PHE A 1 86 ? 9.798 -2.216 0.760 1.00 77.69 86 PHE A C 1
ATOM 689 O O . PHE A 1 86 ? 10.867 -1.605 0.674 1.00 77.69 86 PHE A O 1
ATOM 696 N N . GLY A 1 87 ? 9.736 -3.550 0.785 1.00 74.00 87 GLY A N 1
ATOM 697 C CA . GLY A 1 87 ? 10.898 -4.416 0.575 1.00 74.00 87 GLY A CA 1
ATOM 698 C C . GLY A 1 87 ? 11.511 -4.195 -0.813 1.00 74.00 87 GLY A C 1
ATOM 699 O O . GLY A 1 87 ? 10.799 -4.195 -1.813 1.00 74.00 87 GLY A O 1
ATOM 700 N N . GLY A 1 88 ? 12.828 -3.974 -0.884 1.00 69.38 88 GLY A N 1
ATOM 701 C CA . GLY A 1 88 ? 13.524 -3.642 -2.138 1.00 69.38 88 GLY A CA 1
ATOM 702 C C . GLY A 1 88 ? 13.549 -2.145 -2.483 1.00 69.38 88 GLY A C 1
ATOM 703 O O . GLY A 1 88 ? 13.740 -1.780 -3.643 1.00 69.38 88 GLY A O 1
ATOM 704 N N . ALA A 1 89 ? 13.361 -1.260 -1.496 1.00 65.50 89 ALA A N 1
ATOM 705 C CA . ALA A 1 89 ? 13.357 0.196 -1.683 1.00 65.50 89 ALA A CA 1
ATOM 706 C C . ALA A 1 89 ? 14.624 0.771 -2.346 1.00 65.50 89 ALA A C 1
ATOM 708 O O . ALA A 1 89 ? 14.527 1.795 -3.027 1.00 65.50 89 ALA A O 1
ATOM 709 N N . ASP A 1 90 ? 15.782 0.137 -2.178 1.00 62.03 90 ASP A N 1
ATOM 710 C CA . ASP A 1 90 ? 17.039 0.603 -2.778 1.00 62.03 90 ASP A CA 1
ATOM 711 C C . ASP A 1 90 ? 17.125 0.298 -4.280 1.00 62.03 90 ASP A C 1
ATOM 713 O O . ASP A 1 90 ? 17.736 1.053 -5.036 1.00 62.03 90 ASP A O 1
ATOM 717 N N . GLU A 1 91 ? 16.458 -0.767 -4.734 1.00 69.31 91 GLU A N 1
ATOM 718 C CA . GLU A 1 91 ? 16.479 -1.218 -6.131 1.00 69.31 91 GLU A CA 1
ATOM 719 C C . GLU A 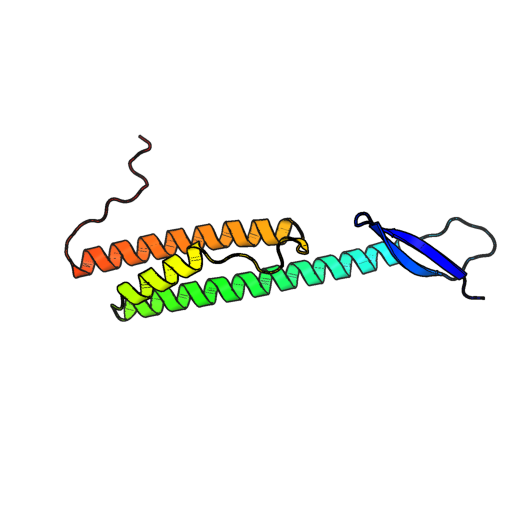1 91 ? 15.254 -0.755 -6.930 1.00 69.31 91 GLU A C 1
ATOM 721 O O . GLU A 1 91 ? 15.272 -0.729 -8.164 1.00 69.31 91 GLU A O 1
ATOM 726 N N . ALA A 1 92 ? 14.174 -0.374 -6.247 1.00 75.69 92 ALA A N 1
ATOM 727 C CA . ALA A 1 92 ? 12.949 0.043 -6.903 1.00 75.69 92 ALA A CA 1
ATOM 728 C C . ALA A 1 92 ? 13.024 1.452 -7.491 1.00 75.69 92 ALA A C 1
ATOM 730 O O . ALA A 1 92 ? 13.609 2.387 -6.937 1.00 75.69 92 ALA A O 1
ATOM 731 N N . ALA A 1 93 ? 12.327 1.625 -8.615 1.00 82.19 93 ALA A N 1
ATOM 732 C CA . ALA A 1 93 ? 12.182 2.926 -9.239 1.00 82.19 93 ALA A CA 1
ATOM 733 C C . ALA A 1 93 ? 11.506 3.920 -8.268 1.00 82.19 93 ALA A C 1
ATOM 735 O O . ALA A 1 93 ? 10.528 3.556 -7.606 1.00 82.19 93 ALA A O 1
ATOM 736 N N . PRO A 1 94 ? 11.946 5.193 -8.222 1.00 85.38 94 PRO A N 1
ATOM 737 C CA . PRO A 1 94 ? 11.390 6.197 -7.313 1.00 85.38 94 PRO A CA 1
ATOM 738 C C . PRO A 1 94 ? 9.863 6.315 -7.362 1.00 85.38 94 PRO A C 1
ATOM 740 O O . PRO A 1 94 ? 9.233 6.442 -6.318 1.00 85.38 94 PRO A O 1
ATOM 743 N N . ILE A 1 95 ? 9.273 6.191 -8.556 1.00 86.25 95 ILE A N 1
ATOM 744 C CA . ILE A 1 95 ? 7.821 6.237 -8.760 1.00 86.25 95 ILE A CA 1
ATOM 745 C C . ILE A 1 95 ? 7.078 5.155 -7.962 1.00 86.25 95 ILE A C 1
ATOM 747 O O . ILE A 1 95 ? 6.049 5.445 -7.365 1.00 86.25 95 ILE A O 1
ATOM 751 N N . VAL A 1 96 ? 7.631 3.941 -7.869 1.00 87.62 96 VAL A N 1
ATOM 752 C CA . VAL A 1 96 ? 7.027 2.826 -7.121 1.00 87.62 96 VAL A CA 1
ATOM 753 C C . VAL A 1 96 ? 6.976 3.165 -5.631 1.00 87.62 96 VAL A C 1
ATOM 755 O O . VAL A 1 96 ? 5.941 2.994 -4.991 1.00 87.62 96 VAL A O 1
ATOM 758 N N . ARG A 1 97 ? 8.062 3.733 -5.091 1.00 87.00 97 ARG A N 1
ATOM 759 C CA . ARG A 1 97 ? 8.139 4.157 -3.683 1.00 87.00 97 ARG A CA 1
ATOM 760 C C . ARG A 1 97 ? 7.140 5.264 -3.360 1.00 87.00 97 ARG A C 1
ATOM 762 O O . ARG A 1 97 ? 6.508 5.230 -2.303 1.00 87.00 97 ARG A O 1
ATOM 769 N N . THR A 1 98 ? 6.990 6.233 -4.263 1.00 88.75 98 THR A N 1
ATOM 770 C CA . THR A 1 98 ? 6.016 7.319 -4.110 1.00 88.75 98 THR A CA 1
ATOM 771 C C . THR A 1 98 ? 4.590 6.779 -4.132 1.00 88.75 98 THR A C 1
ATOM 773 O O . THR A 1 98 ? 3.818 7.110 -3.235 1.00 88.75 98 THR A O 1
ATOM 776 N N . CYS A 1 99 ? 4.256 5.906 -5.089 1.00 88.31 99 CYS A N 1
ATOM 777 C CA . CYS A 1 99 ? 2.940 5.272 -5.171 1.00 88.31 99 CYS A CA 1
ATOM 778 C C . CYS A 1 99 ? 2.618 4.451 -3.914 1.00 88.31 99 CYS A C 1
ATOM 780 O O . CYS A 1 99 ? 1.550 4.637 -3.337 1.00 88.31 99 CYS A O 1
ATOM 782 N N . PHE A 1 100 ? 3.553 3.615 -3.445 1.00 90.62 100 PHE A N 1
ATOM 783 C CA . PHE A 1 100 ? 3.405 2.866 -2.193 1.00 90.62 100 PHE A CA 1
ATOM 784 C C . PHE A 1 100 ? 3.118 3.791 -1.007 1.00 90.62 100 PHE A C 1
ATOM 786 O O . PHE A 1 100 ? 2.127 3.618 -0.302 1.00 90.62 100 PHE A O 1
ATOM 793 N N . SER A 1 101 ? 3.964 4.805 -0.807 1.00 89.94 101 SER A N 1
ATOM 794 C CA . SER A 1 101 ? 3.867 5.697 0.353 1.00 89.94 101 SER A CA 1
ATOM 795 C C . SER A 1 101 ? 2.568 6.504 0.356 1.00 89.94 101 SER A C 1
ATOM 797 O O . SER A 1 101 ? 1.974 6.695 1.417 1.00 89.94 101 SER A O 1
ATOM 799 N N . ALA A 1 102 ? 2.129 6.970 -0.819 1.00 91.06 102 ALA A N 1
ATOM 800 C CA . ALA A 1 102 ? 0.872 7.692 -0.976 1.00 91.06 102 ALA A CA 1
ATOM 801 C C . ALA A 1 102 ? -0.325 6.780 -0.683 1.00 91.06 102 ALA A C 1
ATOM 803 O O . ALA A 1 102 ? -1.120 7.087 0.204 1.00 91.06 102 ALA A O 1
ATOM 804 N N . ARG A 1 103 ? -0.398 5.617 -1.343 1.00 91.50 103 ARG A N 1
ATOM 805 C CA . ARG A 1 103 ? -1.538 4.707 -1.195 1.00 91.50 103 ARG A CA 1
ATOM 806 C C . ARG A 1 103 ? -1.659 4.145 0.218 1.00 91.50 103 ARG A C 1
ATOM 808 O O . ARG A 1 103 ? -2.755 4.101 0.767 1.00 91.50 103 ARG A O 1
ATOM 815 N N . ARG A 1 104 ? -0.536 3.773 0.840 1.00 93.94 104 ARG A N 1
ATOM 816 C CA . ARG A 1 104 ? -0.502 3.319 2.237 1.00 93.94 104 ARG A CA 1
ATOM 817 C C . ARG A 1 104 ? -1.079 4.379 3.173 1.00 93.94 104 ARG A C 1
ATOM 819 O O . ARG A 1 104 ? -1.879 4.049 4.036 1.00 93.94 104 ARG A O 1
ATOM 826 N N . ARG A 1 105 ? -0.704 5.651 2.994 1.00 93.12 105 ARG A N 1
ATOM 827 C CA . ARG A 1 105 ? -1.208 6.754 3.827 1.00 93.12 105 ARG A CA 1
ATOM 828 C C . ARG A 1 105 ? -2.721 6.928 3.691 1.00 93.12 105 ARG A C 1
ATOM 830 O O . ARG A 1 105 ? -3.385 7.107 4.704 1.00 93.12 105 ARG A O 1
ATOM 837 N N . GLU A 1 106 ? -3.248 6.865 2.470 1.00 93.31 106 GLU A N 1
ATOM 838 C CA . GLU A 1 106 ? -4.694 6.956 2.217 1.00 93.31 106 GLU A CA 1
ATOM 839 C C . GLU A 1 106 ? -5.462 5.845 2.938 1.00 93.31 106 GLU A C 1
ATOM 841 O O . GLU A 1 106 ? -6.433 6.122 3.638 1.00 93.31 106 GLU A O 1
ATOM 846 N N . ILE A 1 107 ? -4.998 4.599 2.811 1.00 94.06 107 ILE A N 1
ATOM 847 C CA . ILE A 1 107 ? -5.652 3.447 3.439 1.00 94.06 107 ILE A CA 1
ATOM 848 C C . ILE A 1 107 ? -5.554 3.526 4.962 1.00 94.06 107 ILE A C 1
ATOM 850 O O . ILE A 1 107 ? -6.551 3.298 5.638 1.00 94.06 107 ILE A O 1
ATOM 854 N N . VAL A 1 108 ? -4.387 3.876 5.511 1.00 94.19 108 VAL A N 1
ATOM 855 C CA . VAL A 1 108 ? -4.209 4.032 6.964 1.00 94.19 108 VAL A CA 1
ATOM 856 C C . VAL A 1 108 ? -5.190 5.061 7.521 1.00 94.19 108 VAL A C 1
ATOM 858 O O . VAL A 1 108 ? -5.850 4.779 8.516 1.00 94.19 108 VAL A O 1
ATOM 861 N N . GLN A 1 109 ? -5.335 6.216 6.864 1.00 93.69 109 GLN A N 1
ATOM 862 C CA . GLN A 1 109 ? -6.287 7.240 7.296 1.00 93.69 109 GLN A CA 1
ATOM 863 C C . GLN A 1 109 ? -7.729 6.718 7.259 1.00 93.69 109 GLN A C 1
ATOM 865 O O . GLN A 1 109 ? -8.459 6.842 8.238 1.00 93.69 109 GLN A O 1
ATOM 870 N N . GLU A 1 110 ? -8.124 6.082 6.154 1.00 94.69 110 GLU A N 1
ATOM 871 C CA . GLU A 1 110 ? -9.469 5.526 6.001 1.00 94.69 110 GLU A CA 1
ATOM 872 C C . GLU A 1 110 ? -9.787 4.468 7.071 1.00 94.69 110 GLU A C 1
ATOM 874 O O . GLU A 1 110 ? -10.879 4.459 7.642 1.00 94.69 110 GLU A O 1
ATOM 879 N N . MET A 1 111 ? -8.842 3.565 7.338 1.00 95.12 111 MET A N 1
ATOM 880 C CA . MET A 1 111 ? -9.014 2.483 8.308 1.00 95.12 111 MET A CA 1
ATOM 881 C C . MET A 1 111 ? -9.012 2.997 9.744 1.00 95.12 111 MET A C 1
ATOM 883 O O . MET A 1 111 ? -9.813 2.530 10.551 1.00 95.12 111 MET A O 1
ATOM 887 N N . TYR A 1 112 ? -8.181 3.993 10.048 1.00 93.75 112 TYR A N 1
ATOM 888 C CA . TYR A 1 112 ? -8.206 4.670 11.339 1.00 93.75 112 TYR A CA 1
ATOM 889 C C . TYR A 1 112 ? -9.584 5.287 11.611 1.00 93.75 112 TYR A C 1
ATOM 891 O O . TYR A 1 112 ? -10.196 5.006 12.641 1.00 93.75 112 TYR A O 1
ATOM 899 N N . ASP A 1 113 ? -10.128 6.040 10.650 1.00 92.69 113 ASP A N 1
ATOM 900 C CA . ASP A 1 113 ? -11.451 6.659 10.783 1.00 92.69 113 ASP A CA 1
ATOM 901 C C . ASP A 1 113 ? -12.567 5.617 10.950 1.00 92.69 113 ASP A C 1
ATOM 903 O O . ASP A 1 113 ? -13.525 5.833 11.700 1.00 92.69 113 ASP A O 1
ATOM 907 N N . LEU A 1 114 ? -12.455 4.479 10.258 1.00 93.75 114 LEU A N 1
ATOM 908 C CA . LEU A 1 114 ? -13.387 3.362 10.388 1.00 93.75 114 LEU A CA 1
ATOM 909 C C . LEU A 1 114 ? -13.346 2.753 11.797 1.00 93.75 114 LEU A C 1
ATOM 911 O O . LEU A 1 114 ? -14.401 2.559 12.404 1.00 93.75 114 LEU A O 1
ATOM 915 N N . ILE A 1 115 ? -12.149 2.485 12.323 1.00 92.81 115 ILE A N 1
ATOM 916 C CA . ILE A 1 115 ? -11.958 1.915 13.660 1.00 92.81 115 ILE A CA 1
ATOM 917 C C . ILE A 1 115 ? -12.465 2.879 14.736 1.00 92.81 115 ILE A C 1
ATOM 919 O O . ILE A 1 115 ? -13.196 2.451 15.627 1.00 92.81 115 ILE A O 1
ATOM 923 N N . CYS A 1 116 ? -12.171 4.180 14.629 1.00 91.06 116 CYS A N 1
ATOM 924 C CA . CYS A 1 116 ? -12.687 5.182 15.564 1.00 91.06 116 CYS A CA 1
ATOM 925 C C . CYS A 1 116 ? -14.220 5.173 15.619 1.00 91.06 116 CYS A C 1
ATOM 927 O O . CYS A 1 116 ? -14.792 5.127 16.704 1.00 91.06 116 CYS A O 1
ATOM 929 N N . ARG A 1 117 ? -14.902 5.145 14.464 1.00 91.69 117 ARG A N 1
ATOM 930 C CA . ARG A 1 117 ? -16.375 5.076 14.421 1.00 91.69 117 ARG A CA 1
ATOM 931 C C . ARG A 1 117 ? -16.914 3.792 15.046 1.00 91.69 117 ARG A C 1
ATOM 933 O O . ARG A 1 117 ? -17.931 3.831 15.733 1.00 91.69 117 ARG A O 1
ATOM 940 N N . ALA A 1 118 ? -16.261 2.659 14.802 1.00 90.94 118 ALA A N 1
ATOM 941 C CA . ALA A 1 118 ? -16.669 1.386 15.388 1.00 90.94 118 ALA A CA 1
ATOM 942 C C . ALA A 1 118 ? -16.487 1.384 16.916 1.00 90.94 118 ALA A C 1
ATOM 944 O O . ALA A 1 118 ? -17.377 0.950 17.647 1.00 90.94 118 ALA A O 1
ATOM 945 N N . TYR A 1 119 ? -15.382 1.952 17.402 1.00 91.25 119 TYR A N 1
ATOM 946 C CA . TYR A 1 119 ? -15.117 2.132 18.827 1.00 91.25 119 TYR A CA 1
ATOM 947 C C . TYR A 1 119 ? -16.156 3.042 19.500 1.00 91.25 119 TYR A C 1
ATOM 949 O O . TYR A 1 119 ? -16.694 2.693 20.553 1.00 91.25 119 TYR A O 1
ATOM 957 N N . GLU A 1 120 ? -16.495 4.173 18.876 1.00 92.25 120 GLU A N 1
ATOM 958 C CA . GLU A 1 120 ? -17.541 5.096 19.340 1.00 92.25 120 GLU A CA 1
ATOM 959 C C . GLU A 1 120 ? -18.899 4.402 19.460 1.00 92.25 120 GLU A C 1
ATOM 961 O O . GLU A 1 120 ? -19.591 4.551 20.466 1.00 92.25 120 GLU A O 1
ATOM 966 N N . GLN A 1 121 ? -19.273 3.602 18.459 1.00 90.19 121 GLN A N 1
ATOM 967 C CA . GLN A 1 121 ? -20.523 2.840 18.474 1.00 90.19 121 GLN A CA 1
ATOM 968 C C . GLN A 1 121 ? -20.559 1.787 19.585 1.00 90.19 121 GLN A C 1
ATOM 970 O O . GLN A 1 121 ? -21.625 1.519 20.136 1.00 90.19 121 GLN A O 1
ATOM 975 N N . GLN A 1 122 ? -19.415 1.182 19.911 1.00 88.75 122 GLN A N 1
ATOM 976 C CA . GLN A 1 122 ? -19.330 0.127 20.918 1.00 88.75 122 GLN A CA 1
ATOM 977 C C . GLN A 1 122 ? -19.259 0.668 22.351 1.00 88.75 122 GLN A C 1
ATOM 979 O O . GLN A 1 122 ? -19.811 0.050 23.260 1.00 88.75 122 GLN A O 1
ATOM 984 N N . THR A 1 123 ? -18.587 1.801 22.564 1.00 87.19 123 THR A N 1
ATOM 985 C CA . THR A 1 123 ? -18.287 2.334 23.907 1.00 87.19 123 THR A CA 1
ATOM 986 C C . THR A 1 123 ? -19.080 3.587 24.271 1.00 87.19 123 THR A C 1
ATOM 988 O O . THR A 1 123 ? -19.169 3.934 25.446 1.00 87.19 123 THR A O 1
ATOM 991 N N . GLY A 1 124 ? -19.646 4.288 23.284 1.00 85.81 124 GLY A N 1
ATOM 992 C CA . GLY A 1 124 ? -20.276 5.597 23.465 1.00 85.81 124 GLY A CA 1
ATOM 993 C C . GLY A 1 124 ? -19.287 6.747 23.696 1.00 85.81 124 GLY A C 1
ATOM 994 O O . GLY A 1 124 ? -19.719 7.878 23.915 1.00 85.81 124 GLY A O 1
ATOM 995 N N . VAL A 1 125 ? -17.974 6.490 23.654 1.00 86.12 125 VAL A N 1
ATOM 996 C CA . VAL A 1 125 ? -16.926 7.499 23.868 1.00 86.12 125 VAL A CA 1
ATOM 997 C C . VAL A 1 125 ? -16.454 8.047 22.525 1.00 86.12 125 VAL A C 1
ATOM 999 O O . VAL A 1 125 ? -15.916 7.301 21.715 1.00 86.12 125 VAL A O 1
ATOM 1002 N N . CYS A 1 126 ? -16.624 9.357 22.318 1.00 80.75 126 CYS A N 1
ATOM 1003 C CA . CYS A 1 126 ? -16.153 10.077 21.131 1.00 80.75 126 CYS A CA 1
ATOM 1004 C C . CYS A 1 126 ? -14.618 10.129 21.087 1.00 80.75 126 CYS A C 1
ATOM 1006 O O . CYS A 1 126 ? -13.993 10.579 22.053 1.00 80.75 126 CYS A O 1
ATOM 1008 N N . VAL A 1 127 ? -14.012 9.706 19.973 1.00 79.25 127 VAL A N 1
ATOM 1009 C CA . VAL A 1 127 ? -12.562 9.805 19.766 1.00 79.25 127 VAL A CA 1
ATOM 1010 C C . VAL A 1 127 ? -12.273 11.111 19.019 1.00 79.25 127 VAL A C 1
ATOM 1012 O O . VAL A 1 127 ? -12.807 11.326 17.928 1.00 79.25 127 VAL A O 1
ATOM 1015 N N . PRO A 1 128 ? -11.440 12.017 19.566 1.00 66.69 128 PRO A N 1
ATOM 1016 C CA . PRO A 1 128 ? -11.156 13.287 18.912 1.00 66.69 128 PRO A CA 1
ATOM 1017 C C . PRO A 1 128 ? -10.461 13.049 17.566 1.00 66.69 128 PRO A C 1
ATOM 1019 O O . PRO A 1 128 ? -9.371 12.482 17.504 1.00 66.69 128 PRO A O 1
ATOM 1022 N N . ARG A 1 129 ? -11.093 13.499 16.476 1.00 64.69 129 ARG A N 1
ATOM 1023 C CA . ARG A 1 129 ? -10.520 13.389 15.131 1.00 64.69 129 ARG A CA 1
ATOM 1024 C C . ARG A 1 129 ? -9.377 14.397 14.966 1.00 64.69 129 ARG A C 1
ATOM 1026 O O . ARG A 1 129 ? -9.551 15.564 15.325 1.00 64.69 129 ARG A O 1
ATOM 1033 N N . PRO A 1 130 ? -8.242 14.006 14.365 1.00 58.03 130 PRO A N 1
ATOM 1034 C CA . PRO A 1 130 ? -7.074 14.879 14.224 1.00 58.03 130 PRO A CA 1
ATOM 1035 C C . PRO A 1 130 ? -7.265 16.103 13.299 1.00 58.03 130 PRO A C 1
ATOM 1037 O O . 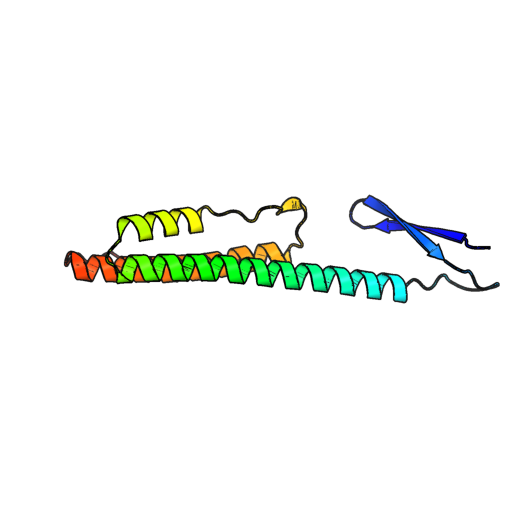PRO A 1 130 ? -6.335 16.888 13.133 1.00 58.03 130 PRO A O 1
ATOM 1040 N N . GLU A 1 131 ? -8.451 16.338 12.730 1.00 51.47 131 GLU A N 1
ATOM 1041 C CA . GLU A 1 131 ? -8.709 17.463 11.815 1.00 51.47 131 GLU A CA 1
ATOM 1042 C C . GLU A 1 131 ? -9.124 18.785 12.495 1.00 51.47 131 GLU A C 1
ATOM 1044 O O . GLU A 1 131 ? -9.227 19.803 11.819 1.00 51.47 131 GLU A O 1
ATOM 1049 N N . GLN A 1 132 ? -9.300 18.835 13.821 1.00 45.38 132 GLN A N 1
ATOM 1050 C CA . GLN A 1 132 ? -9.726 20.064 14.522 1.00 45.38 132 GLN A CA 1
ATOM 1051 C C . GLN A 1 132 ? -8.605 20.891 15.187 1.00 45.38 132 GLN A C 1
ATOM 1053 O O . GLN A 1 132 ? -8.899 21.871 15.862 1.00 45.38 132 GLN A O 1
ATOM 1058 N N . GLN A 1 133 ? -7.323 20.571 14.975 1.00 46.06 133 GLN A N 1
ATOM 1059 C CA . GLN A 1 133 ? -6.189 21.364 15.507 1.00 46.06 133 GLN A CA 1
ATOM 1060 C C . GLN A 1 133 ? -5.562 22.338 14.489 1.00 46.06 133 GLN A C 1
ATOM 1062 O O . GLN A 1 133 ? -4.464 22.850 14.702 1.00 46.06 133 GLN A O 1
ATOM 1067 N N . ARG A 1 134 ? -6.243 22.602 13.369 1.00 41.34 134 ARG A N 1
ATOM 1068 C CA . ARG A 1 134 ? -5.853 23.621 12.379 1.00 41.34 134 ARG A CA 1
ATOM 1069 C C . ARG A 1 134 ? -7.039 24.528 12.040 1.00 41.34 134 ARG A C 1
ATOM 1071 O O . ARG A 1 134 ? -7.482 24.561 10.896 1.00 41.34 134 ARG A O 1
ATOM 1078 N N . ALA A 1 135 ? -7.551 25.225 13.049 1.00 36.69 135 ALA A N 1
ATOM 1079 C CA . ALA A 1 135 ? -8.364 26.427 12.889 1.00 36.69 135 ALA A CA 1
ATOM 1080 C C . ALA A 1 135 ? -7.657 27.579 13.605 1.00 36.69 135 ALA A C 1
ATOM 1082 O O . ALA A 1 135 ? -7.158 27.331 14.727 1.00 36.69 135 ALA A O 1
#

Secondary structure (DSSP, 8-state):
--EEEEEE-TTS-EEEEEE---SSS----HHHHHHHHHHHHHHHHHHHHHHHHHHHHHHHHHHHHHHTT-HHHHHHHHHHHHH---TTTTTS-HHHHHHHHHHHHHHHHHHHHHHHHHHHHHH-PPPPPGGGS--

Sequence (135 aa):
MLQHVFLTERAGKVARIPYKRPAESVIDLSAYWTERQAEVRRTVARNIHDISTALETTRDAIRTAVAHRLLEEALDALEELTRCTFGGADEAAPIVRTCFSARRREIVQEMYDLICRAYEQQTGVCVPRPEQQRA

Organism: Rhodoblastus acidophilus (NCBI:txid1074)

Radius of gyration: 24.35 Å; chains: 1; bounding box: 52×38×67 Å

Foldseek 3Di:
DWDWDWDQDPVRDTDTHTDDDDPDDDDDCVVVVVVVVVVLVVVLVVLLVVLLVVLVVLLVVLVVCLVVVVLVVSVVSLVCLVVDDDPCVVPDDPVSRVSNVVSSVVSSLVSVVSSQVSCCVVPVDHDDDPPPPPD

pLDDT: mean 79.79, std 14.82, range [36.69, 96.12]